Protein AF-A0A811UZX1-F1 (afdb_monomer)

Seconda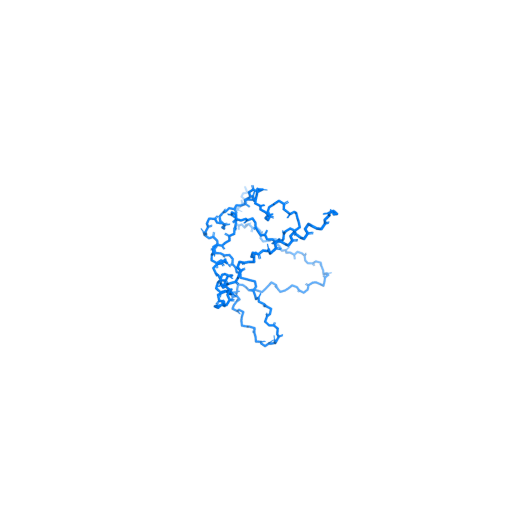ry structure (DSSP, 8-state):
-------------------------------------SS-----PPP-SSSHHHH--S--SSSHHHH-TT--S--GGG--HHHHHHHHHTT--S------------------

Nearest PDB structures (foldseek):
  5exh-assembly1_C  TM=9.373E-01  e=1.510E-03  Mus musculus
  4z3c-assembly1_C  TM=9.319E-01  e=1.735E-03  Homo sapiens

Mean predicted aligned error: 19.89 Å

Sequence (112 aa):
MDVDPSNPGQVDAVSSTANFKSPLSALGMGDSNDTNGDKQSKKKRKRCGECIGCQRKDNCGECAPCRNDKSHQICKQRRCEKLTEKKMHALEDPHTHTEMHTTKGEDNLKVP

Organism: Ceratitis capitata (NCBI:txid7213)

Solvent-accessible surface area (backbone atoms only — not comparable to full-atom values): 8254 Å² total; per-residue (Å²): 137,86,83,84,93,83,71,90,72,84,76,80,82,83,81,79,91,75,95,71,94,73,82,92,70,71,97,66,88,78,77,82,85,80,83,85,74,90,73,86,71,76,73,84,79,75,77,83,63,75,47,71,16,45,65,46,87,72,72,81,55,78,41,73,42,46,66,35,92,85,46,90,51,70,29,71,75,38,43,43,60,83,60,45,52,61,55,52,65,73,58,69,61,99,80,79,91,80,79,87,80,78,77,84,81,82,80,81,83,83,76,136

pLDDT: mean 70.5, std 20.05, range [42.88, 97.94]

InterPro domains:
  IPR002857 Zinc finger, CXXC-type [PF02008] (41-80)
  IPR002857 Zinc finger, CXXC-type [PS51058] (41-81)
  IPR040388 CXXC-type zinc finger protein CXXC4/CXXC5 [PTHR13419] (23-101)

Foldseek 3Di:
DDDDPPDPDDDDDDDDDDDDPDPPDDDDDDPDPDDDDDDCPPPDDDAPCPDQLNVDDDAPCPDPLNVDPPRPDGHPRNDGPVVVVVVVVVVPPVPDDDDDDPDDDDPPPDDD

Radius of gyration: 29.45 Å; Cα contacts (8 Å, |Δi|>4): 56; chains: 1; bounding box: 72×90×57 Å

Structure (mmCIF, N/CA/C/O backbone):
data_AF-A0A811UZX1-F1
#
_entry.id   AF-A0A811UZX1-F1
#
loop_
_atom_site.group_PDB
_atom_site.id
_atom_site.type_symbol
_atom_site.label_atom_id
_atom_site.label_alt_id
_atom_site.label_comp_id
_atom_site.label_asym_id
_atom_site.label_entity_id
_atom_site.label_seq_id
_atom_site.pdbx_PDB_ins_code
_atom_site.Cartn_x
_atom_site.Cartn_y
_atom_site.Cartn_z
_atom_site.occupancy
_atom_site.B_iso_or_equiv
_atom_site.auth_seq_id
_atom_site.auth_comp_id
_atom_site.auth_asym_id
_atom_site.auth_atom_id
_atom_site.pdbx_PDB_model_num
ATOM 1 N N . MET A 1 1 ? -32.166 -54.726 5.970 1.00 49.03 1 MET A N 1
ATOM 2 C CA . MET A 1 1 ? -31.124 -54.821 7.009 1.00 49.03 1 MET A CA 1
ATOM 3 C C . MET A 1 1 ? -30.238 -53.583 6.893 1.00 49.03 1 MET 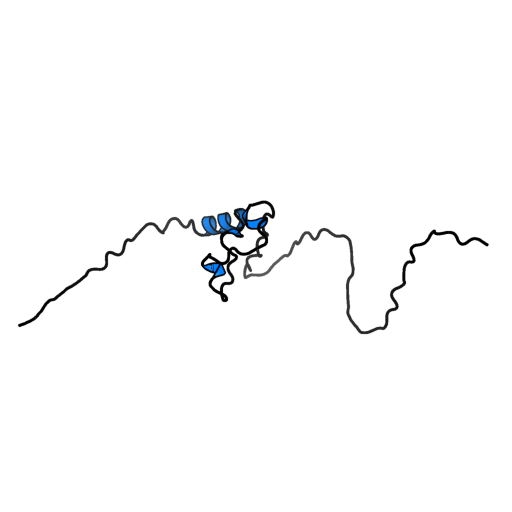A C 1
ATOM 5 O O . MET A 1 1 ? -29.142 -53.628 6.359 1.00 49.03 1 MET A O 1
ATOM 9 N N . ASP A 1 2 ? -30.872 -52.460 7.209 1.00 49.72 2 ASP A N 1
ATOM 10 C CA . ASP A 1 2 ? -30.445 -51.312 8.019 1.00 49.72 2 ASP A CA 1
ATOM 11 C C . ASP A 1 2 ? -28.938 -51.086 8.251 1.00 49.72 2 ASP A C 1
ATOM 13 O O . ASP A 1 2 ? -28.288 -51.875 8.932 1.00 49.72 2 ASP A O 1
ATOM 17 N N . VAL A 1 3 ? -28.421 -49.935 7.795 1.00 58.84 3 VAL A N 1
ATOM 18 C CA . VAL A 1 3 ? -27.229 -49.279 8.365 1.00 58.84 3 VAL A CA 1
ATOM 19 C C . VAL A 1 3 ? -27.523 -47.780 8.517 1.00 58.84 3 VAL A C 1
ATOM 21 O O . VAL A 1 3 ? -27.736 -47.075 7.533 1.00 58.84 3 VAL A O 1
ATOM 24 N N . ASP A 1 4 ? -27.574 -47.336 9.774 1.00 54.34 4 ASP A N 1
ATOM 25 C CA . ASP A 1 4 ? -27.794 -45.966 10.260 1.00 54.34 4 ASP A CA 1
ATOM 26 C C . ASP A 1 4 ? -26.602 -45.021 9.960 1.00 54.34 4 ASP A C 1
ATOM 28 O O . ASP A 1 4 ? -25.449 -45.451 10.076 1.00 54.34 4 ASP A O 1
ATOM 32 N N . PRO A 1 5 ? -26.827 -43.735 9.608 1.00 62.00 5 PRO A N 1
ATOM 33 C CA . PRO A 1 5 ? -25.778 -42.775 9.281 1.00 62.00 5 PRO A CA 1
ATOM 34 C C . PRO A 1 5 ? -25.460 -41.836 10.463 1.00 62.00 5 PRO A C 1
ATOM 36 O O . PRO A 1 5 ? -25.795 -40.655 10.424 1.00 62.00 5 PRO A O 1
ATOM 39 N N . SER A 1 6 ? -24.768 -42.325 11.495 1.00 59.16 6 SER A N 1
ATOM 40 C CA . SER A 1 6 ? -24.366 -41.494 12.648 1.00 59.16 6 SER A CA 1
ATOM 41 C C . SER A 1 6 ? -22.901 -41.676 13.055 1.00 59.16 6 SER A C 1
ATOM 43 O O . SER A 1 6 ? -22.622 -41.994 14.205 1.00 59.16 6 SER A O 1
ATOM 45 N N . ASN A 1 7 ? -21.944 -41.474 12.140 1.00 58.38 7 ASN A N 1
ATOM 46 C CA . ASN A 1 7 ? -20.556 -41.129 12.502 1.00 58.38 7 ASN A CA 1
ATOM 47 C C . ASN A 1 7 ? -19.750 -40.683 11.262 1.00 58.38 7 ASN A C 1
ATOM 49 O O . ASN A 1 7 ? -19.328 -41.543 10.484 1.00 58.38 7 ASN A O 1
ATOM 53 N N . PRO A 1 8 ? -19.497 -39.383 11.017 1.00 55.34 8 PRO A N 1
ATOM 54 C CA . PRO A 1 8 ? -18.417 -39.009 10.114 1.00 55.34 8 PRO A CA 1
ATOM 55 C C . PRO A 1 8 ? -17.098 -39.374 10.803 1.00 55.34 8 PRO A C 1
ATOM 57 O O . PRO A 1 8 ? -16.621 -38.654 11.678 1.00 55.34 8 PRO A O 1
ATOM 60 N N . GLY A 1 9 ? -16.568 -40.540 10.427 1.00 51.06 9 GLY A N 1
ATOM 61 C CA . GLY A 1 9 ? -15.425 -41.183 11.056 1.00 51.06 9 GLY A CA 1
ATOM 62 C C . GLY A 1 9 ? -14.280 -40.224 11.368 1.00 51.06 9 GLY A C 1
ATOM 63 O O . GLY A 1 9 ? -13.695 -39.603 10.478 1.00 51.06 9 GLY A O 1
ATOM 64 N N . GLN A 1 10 ? -13.926 -40.160 12.649 1.00 55.66 10 GLN A N 1
ATOM 65 C CA . GLN A 1 10 ? -12.572 -39.813 13.047 1.00 55.66 10 GLN A CA 1
ATOM 66 C C . GLN A 1 10 ? -11.646 -40.880 12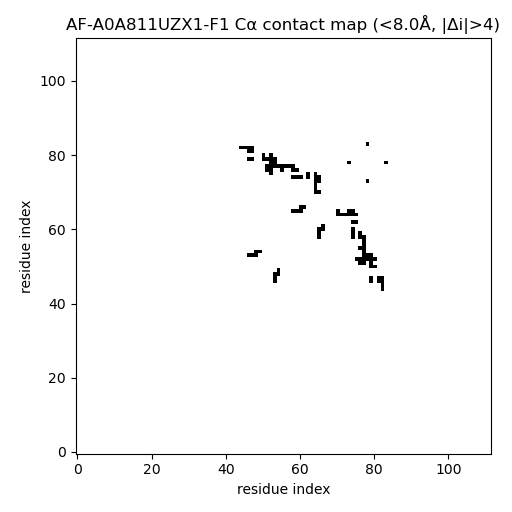.470 1.00 55.66 10 GLN A C 1
ATOM 68 O O . GLN A 1 10 ? -11.687 -42.043 12.857 1.00 55.66 10 GLN A O 1
ATOM 73 N N . VAL A 1 11 ? -10.845 -40.479 11.490 1.00 55.41 11 VAL A N 1
ATOM 74 C CA . VAL A 1 11 ? -9.703 -41.268 11.048 1.00 55.41 11 VAL A CA 1
ATOM 75 C C . VAL A 1 11 ? -8.572 -41.027 12.043 1.00 55.41 11 VAL A C 1
ATOM 77 O O . VAL A 1 11 ? -8.104 -39.898 12.199 1.00 55.41 11 VAL A O 1
ATOM 80 N N . ASP A 1 12 ? -8.149 -42.071 12.749 1.00 48.28 12 ASP A N 1
ATOM 81 C CA . ASP A 1 12 ? -6.970 -42.000 13.605 1.00 48.28 12 ASP A CA 1
ATOM 82 C C . ASP A 1 12 ? -5.712 -41.851 12.739 1.00 48.28 12 ASP A C 1
ATOM 84 O O . ASP A 1 12 ? -5.464 -42.619 11.804 1.00 48.28 12 ASP A O 1
ATOM 88 N N . ALA A 1 13 ? -4.904 -40.834 13.039 1.00 59.97 13 ALA A N 1
ATOM 89 C CA . ALA A 1 13 ? -3.641 -40.596 12.358 1.00 59.97 13 ALA A CA 1
ATOM 90 C C . ALA A 1 13 ? -2.631 -41.695 12.733 1.00 59.97 13 ALA A C 1
ATOM 92 O O . ALA A 1 13 ? -2.014 -41.663 13.801 1.00 59.97 13 ALA A O 1
ATOM 93 N N . VAL A 1 14 ? -2.436 -42.662 11.835 1.00 45.69 14 VAL A N 1
ATOM 94 C CA . VAL A 1 14 ? -1.356 -43.649 11.935 1.00 45.69 14 VAL A CA 1
ATOM 95 C C . VAL A 1 14 ? -0.000 -42.935 11.931 1.00 45.69 14 VAL A C 1
ATOM 97 O O . VAL A 1 14 ? 0.449 -42.379 10.931 1.00 45.69 14 VAL A O 1
ATOM 100 N N . SER A 1 15 ? 0.653 -42.921 13.090 1.00 51.22 15 SER A N 1
ATOM 101 C CA . SER A 1 15 ? 1.976 -42.330 13.279 1.00 51.22 15 SER A CA 1
ATOM 102 C C . SER A 1 15 ? 3.057 -43.362 12.969 1.00 51.22 15 SER A C 1
ATOM 104 O O . SER A 1 15 ? 3.231 -44.321 13.715 1.00 51.22 15 SER A O 1
ATOM 106 N N . SER A 1 16 ? 3.818 -43.148 11.895 1.00 56.62 16 SER A N 1
ATOM 107 C CA . SER A 1 16 ? 5.153 -43.737 11.747 1.00 56.62 16 SER A CA 1
ATOM 108 C C . SER A 1 16 ? 6.184 -42.696 12.170 1.00 56.62 16 SER A C 1
ATOM 110 O O . SER A 1 16 ? 6.210 -41.572 11.674 1.00 56.62 16 SER A O 1
ATOM 112 N N . THR A 1 17 ? 6.989 -43.053 13.160 1.00 56.44 17 THR A N 1
ATOM 113 C CA . THR A 1 17 ? 7.941 -42.183 13.845 1.00 56.44 17 THR A CA 1
ATOM 114 C C . THR A 1 17 ? 9.080 -41.724 12.935 1.00 56.44 17 THR A C 1
ATOM 116 O O . THR A 1 17 ? 9.896 -42.536 12.507 1.00 56.44 17 THR A O 1
ATOM 119 N N . ALA A 1 18 ? 9.210 -40.410 12.751 1.00 46.72 18 ALA A N 1
ATOM 120 C CA . ALA A 1 18 ? 10.479 -39.751 12.448 1.00 46.72 18 ALA A CA 1
ATOM 121 C C . ALA A 1 18 ? 10.485 -38.340 13.062 1.00 46.72 18 ALA A C 1
ATOM 123 O O . ALA A 1 18 ? 10.159 -37.362 12.409 1.00 46.72 18 ALA A O 1
ATOM 124 N N . ASN A 1 19 ? 10.807 -38.255 14.355 1.00 56.72 19 ASN A N 1
ATOM 125 C CA . ASN A 1 19 ? 11.440 -37.110 15.025 1.00 56.72 19 ASN A CA 1
ATOM 126 C C . ASN A 1 19 ? 11.131 -35.673 14.516 1.00 56.72 19 ASN A C 1
ATOM 128 O O . ASN A 1 19 ? 12.054 -34.904 14.250 1.00 56.72 19 ASN A O 1
ATOM 132 N N . PHE A 1 20 ? 9.865 -35.249 14.473 1.00 50.88 20 PHE A N 1
ATOM 133 C CA . PHE A 1 20 ? 9.527 -33.821 14.466 1.00 50.88 20 PHE A CA 1
ATOM 134 C C . PHE A 1 20 ? 8.702 -33.490 15.712 1.00 50.88 20 PHE A C 1
ATOM 136 O O . PHE A 1 20 ? 7.584 -33.952 15.917 1.00 50.88 20 PHE A O 1
ATOM 143 N N . LYS A 1 21 ? 9.311 -32.723 16.614 1.00 51.22 21 LYS A N 1
ATOM 144 C CA . LYS A 1 21 ? 8.698 -32.225 17.845 1.00 51.22 21 LYS A CA 1
ATOM 145 C C . LYS A 1 21 ? 7.718 -31.104 17.453 1.00 51.22 21 LYS A C 1
ATOM 147 O O . LYS A 1 21 ? 8.089 -29.937 17.451 1.00 51.22 21 LYS A O 1
ATOM 152 N N . SER A 1 22 ? 6.493 -31.443 17.062 1.00 51.84 22 SER A N 1
ATOM 153 C CA . SER A 1 22 ? 5.415 -30.457 16.900 1.00 51.84 22 SER A CA 1
ATOM 154 C C . SER A 1 22 ? 4.697 -30.253 18.232 1.00 51.84 22 SER A C 1
ATOM 156 O O . SER A 1 22 ? 4.202 -31.235 18.784 1.00 51.84 22 SER A O 1
ATOM 158 N N . PRO A 1 23 ? 4.541 -29.018 18.741 1.00 55.84 23 PRO A N 1
ATOM 159 C CA . PRO A 1 23 ? 3.475 -28.722 19.675 1.00 55.84 23 PRO A CA 1
ATOM 160 C C . PRO A 1 23 ? 2.267 -28.231 18.871 1.00 55.84 23 PRO A C 1
ATOM 162 O O . PRO A 1 23 ? 2.201 -27.074 18.458 1.00 55.84 23 PRO A O 1
ATOM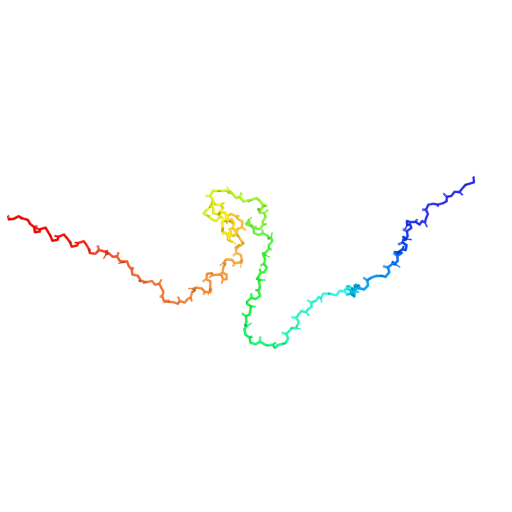 165 N N . LEU A 1 24 ? 1.300 -29.122 18.643 1.00 56.88 24 LEU A N 1
ATOM 166 C CA . LEU A 1 24 ? -0.084 -28.700 18.462 1.00 56.88 24 LEU A CA 1
ATOM 167 C C . LEU A 1 24 ? -0.643 -28.477 19.869 1.00 56.88 24 LEU A C 1
ATOM 169 O O . LEU A 1 24 ? -1.209 -29.381 20.477 1.00 56.88 24 LEU A O 1
ATOM 173 N N . SER A 1 25 ? -0.416 -27.279 20.398 1.00 50.59 25 SER A N 1
ATOM 174 C CA . SER A 1 25 ? -0.971 -26.853 21.675 1.00 50.59 25 SER A CA 1
ATOM 175 C C . SER A 1 25 ? -1.825 -25.620 21.454 1.00 50.59 25 SER A C 1
ATOM 177 O O . SER A 1 25 ? -1.319 -24.564 21.094 1.00 50.59 25 SER A O 1
ATOM 179 N N . ALA A 1 26 ? -3.103 -25.800 21.764 1.00 46.22 26 ALA A N 1
ATOM 180 C CA . ALA A 1 26 ? -3.977 -24.801 22.348 1.00 46.22 26 ALA A CA 1
ATOM 181 C C . ALA A 1 26 ? -4.409 -23.615 21.470 1.00 46.22 26 ALA A C 1
ATOM 183 O O . ALA A 1 26 ? -3.651 -22.732 21.083 1.00 46.22 26 ALA A O 1
ATOM 184 N N . LEU A 1 27 ? -5.728 -23.545 21.305 1.00 48.06 27 LEU A N 1
ATOM 185 C CA . LEU A 1 27 ? -6.490 -22.307 21.422 1.00 48.06 27 LEU A CA 1
ATOM 186 C C . LEU A 1 27 ? -5.819 -21.374 22.451 1.00 48.06 27 LEU A C 1
ATOM 188 O O . LEU A 1 27 ? -5.847 -21.640 23.650 1.00 48.06 27 LEU A O 1
ATOM 192 N N . GLY A 1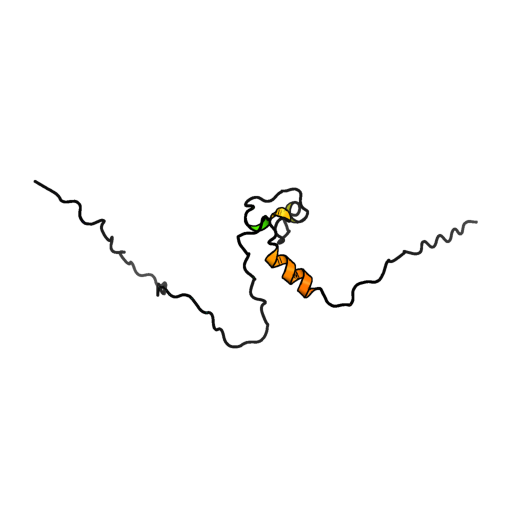 28 ? -5.183 -20.309 21.976 1.00 44.22 28 GLY A N 1
ATOM 193 C CA . GLY A 1 28 ? -4.493 -19.347 22.823 1.00 44.22 28 GLY A CA 1
ATOM 194 C C . GLY A 1 28 ? -4.182 -18.090 22.029 1.00 44.22 28 GLY A C 1
ATOM 195 O O . GLY A 1 28 ? -3.293 -18.081 21.181 1.00 44.22 28 GLY A O 1
ATOM 196 N N . MET A 1 29 ? -4.936 -17.021 22.285 1.00 50.16 29 MET A N 1
ATOM 197 C CA . MET A 1 29 ? -4.573 -15.670 21.873 1.00 50.16 29 MET A CA 1
ATOM 198 C C . MET A 1 29 ? -3.188 -15.357 22.452 1.00 50.16 29 MET A C 1
ATOM 200 O O . MET A 1 29 ? -3.050 -15.123 23.647 1.00 50.16 29 MET A O 1
ATOM 204 N N . GLY A 1 30 ? -2.156 -15.409 21.610 1.00 42.88 30 GLY A N 1
ATOM 205 C CA . GLY A 1 30 ? -0.791 -15.074 21.997 1.00 42.88 30 GLY A CA 1
ATOM 206 C C . GLY A 1 30 ? -0.653 -13.579 22.264 1.00 42.88 30 GLY A C 1
ATOM 207 O O . GLY A 1 30 ? -0.326 -12.814 21.355 1.00 42.88 30 GLY A O 1
ATOM 208 N N . ASP A 1 31 ? -0.881 -13.175 23.511 1.00 51.06 31 ASP A N 1
ATOM 209 C CA . ASP A 1 31 ? -0.285 -11.975 24.088 1.00 51.06 31 ASP A CA 1
ATOM 210 C C . ASP A 1 31 ? 1.236 -12.177 24.095 1.00 51.06 31 ASP A C 1
ATOM 212 O O . ASP A 1 31 ? 1.776 -13.034 24.790 1.00 51.06 31 ASP A O 1
ATOM 216 N N . SER A 1 32 ? 1.932 -11.475 23.203 1.00 59.84 32 SER A N 1
ATOM 217 C CA . SER A 1 32 ? 3.391 -11.533 23.132 1.00 59.84 32 SER A CA 1
ATOM 218 C C . SER A 1 32 ? 3.972 -10.490 24.079 1.00 59.84 32 SER A C 1
ATOM 220 O O . SER A 1 32 ? 4.332 -9.396 23.640 1.00 59.84 32 SER A O 1
ATOM 222 N N . ASN A 1 33 ? 4.058 -10.840 25.358 1.00 66.81 33 ASN A N 1
ATOM 223 C CA . ASN A 1 33 ? 5.033 -10.259 26.267 1.00 66.81 33 ASN A CA 1
ATOM 224 C C . ASN A 1 33 ? 6.398 -10.900 25.962 1.00 66.81 33 ASN A C 1
ATOM 226 O O . ASN A 1 33 ? 6.596 -12.082 26.232 1.00 66.81 33 ASN A O 1
ATOM 230 N N . ASP A 1 34 ? 7.307 -10.141 25.351 1.00 54.62 34 ASP A N 1
ATOM 231 C CA . ASP A 1 34 ? 8.703 -10.543 25.164 1.00 54.62 34 ASP A CA 1
ATOM 232 C C . ASP A 1 34 ? 9.595 -9.485 25.812 1.00 54.62 34 ASP A C 1
ATOM 234 O O . ASP A 1 34 ? 9.679 -8.331 25.379 1.00 54.62 34 ASP A O 1
ATOM 238 N N . THR A 1 35 ? 10.180 -9.894 26.929 1.00 57.38 35 THR A N 1
ATOM 239 C CA . THR A 1 35 ? 11.150 -9.171 27.732 1.00 57.38 35 THR A CA 1
ATOM 240 C C . THR A 1 35 ? 12.543 -9.322 27.118 1.00 57.38 35 THR A C 1
ATOM 242 O O . THR A 1 35 ? 13.012 -10.438 26.926 1.00 57.38 35 THR A O 1
ATOM 245 N N . ASN A 1 36 ? 13.241 -8.185 27.015 1.00 51.53 36 ASN A N 1
ATOM 246 C CA . ASN A 1 36 ? 14.704 -8.032 27.036 1.00 51.53 36 ASN A CA 1
ATOM 247 C C . ASN A 1 36 ? 15.496 -8.223 25.720 1.00 51.53 36 ASN A C 1
ATOM 249 O O . ASN A 1 36 ? 15.533 -9.303 25.140 1.00 51.53 36 ASN A O 1
ATOM 253 N N . GLY A 1 37 ? 16.261 -7.185 25.347 1.00 45.78 37 GLY A N 1
ATOM 254 C CA . GLY A 1 37 ? 17.436 -7.316 24.476 1.00 45.78 37 GLY A CA 1
ATOM 255 C C . GLY A 1 37 ? 17.571 -6.262 23.374 1.00 45.78 37 GLY A C 1
ATOM 256 O O . GLY A 1 37 ? 16.912 -6.334 22.342 1.00 45.78 37 GLY A O 1
ATOM 257 N N . ASP A 1 38 ? 18.474 -5.309 23.592 1.00 52.09 38 ASP A N 1
ATOM 258 C CA . ASP A 1 38 ? 19.030 -4.311 22.677 1.00 52.09 38 ASP A CA 1
ATOM 259 C C . ASP A 1 38 ? 19.113 -4.677 21.181 1.00 52.09 38 ASP A C 1
ATOM 261 O O . ASP A 1 38 ? 19.475 -5.785 20.784 1.00 52.09 38 ASP A O 1
ATOM 265 N N . LYS A 1 39 ? 18.897 -3.644 20.350 1.00 57.50 39 LYS A N 1
ATOM 266 C CA . LYS A 1 39 ? 18.529 -3.636 18.918 1.00 57.50 39 LYS A CA 1
ATOM 267 C C . LYS A 1 39 ? 17.023 -3.801 18.749 1.00 57.50 39 LYS A C 1
ATOM 269 O O . LYS A 1 39 ? 16.538 -4.876 18.409 1.00 57.50 39 LYS A O 1
ATOM 274 N N . GLN A 1 40 ? 16.291 -2.693 18.916 1.00 57.62 40 GLN A N 1
ATOM 275 C CA . GLN A 1 40 ? 14.891 -2.559 18.502 1.00 57.62 40 GLN A CA 1
ATOM 276 C C . GLN A 1 40 ? 14.759 -2.878 17.004 1.00 57.62 40 GLN A C 1
ATOM 278 O O . GLN A 1 40 ? 14.728 -2.001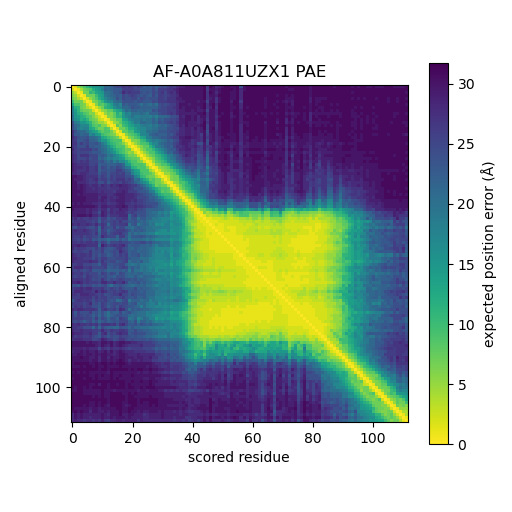 16.138 1.00 57.62 40 GLN A O 1
ATOM 283 N N . SER A 1 41 ? 14.688 -4.162 16.681 1.00 59.75 41 SER A N 1
ATOM 284 C CA . SER A 1 41 ? 14.252 -4.658 15.396 1.00 59.75 41 SER A CA 1
ATOM 285 C C . SER A 1 41 ? 12.802 -4.204 15.274 1.00 59.75 41 SER A C 1
ATOM 287 O O . SER A 1 41 ? 11.896 -4.760 15.889 1.00 59.75 41 SER A O 1
ATOM 289 N N . LYS A 1 42 ? 12.591 -3.079 14.573 1.00 75.06 42 LYS A N 1
ATOM 290 C CA . LYS A 1 42 ? 11.274 -2.447 14.433 1.00 75.06 42 LYS A CA 1
ATOM 291 C C . LYS A 1 42 ? 10.290 -3.495 13.929 1.00 75.06 42 LYS A C 1
ATOM 293 O O . LYS A 1 42 ? 10.292 -3.848 12.747 1.00 75.06 42 LYS A O 1
ATOM 298 N N . LYS A 1 43 ? 9.448 -3.982 14.842 1.00 83.25 43 LYS A N 1
ATOM 299 C CA . LYS A 1 43 ? 8.426 -4.985 14.564 1.00 83.25 43 LYS A CA 1
ATOM 300 C C . LYS A 1 43 ? 7.617 -4.536 13.349 1.00 83.25 43 LYS A C 1
ATOM 302 O O . LYS A 1 43 ? 7.095 -3.417 13.307 1.00 83.25 43 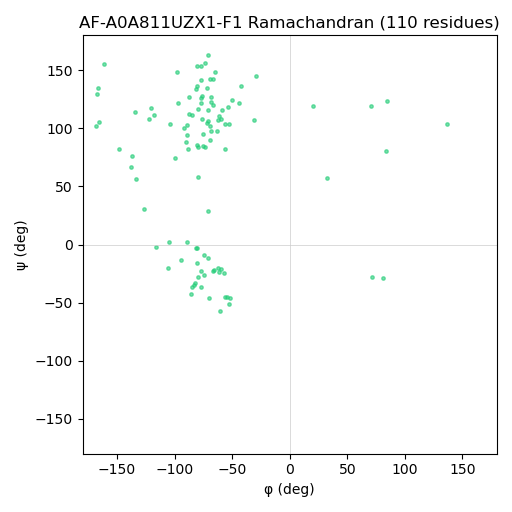LYS A O 1
ATOM 307 N N . LYS A 1 44 ? 7.546 -5.395 12.326 1.00 84.06 44 LYS A N 1
ATOM 308 C CA . LYS A 1 44 ? 6.843 -5.094 11.072 1.00 84.06 44 LYS A CA 1
ATOM 309 C C . LYS A 1 44 ? 5.374 -4.790 11.379 1.00 84.06 44 LYS A C 1
ATOM 311 O O . LYS A 1 44 ? 4.632 -5.652 11.845 1.00 84.06 44 LYS A O 1
ATOM 316 N N . ARG A 1 45 ? 4.959 -3.552 11.110 1.00 88.62 45 AR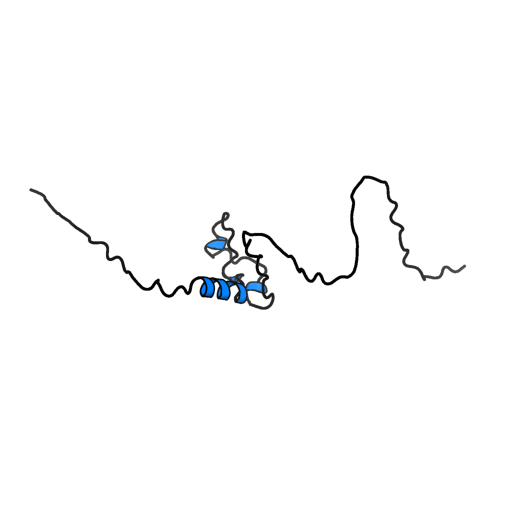G A N 1
ATOM 317 C CA . ARG A 1 45 ? 3.591 -3.069 11.346 1.00 88.62 45 ARG A CA 1
ATOM 318 C C . ARG A 1 45 ? 2.592 -3.777 10.419 1.00 88.62 45 ARG A C 1
ATOM 320 O O . ARG A 1 45 ? 2.901 -4.044 9.255 1.00 88.62 45 ARG A O 1
ATOM 327 N N . LYS A 1 46 ? 1.396 -4.075 10.932 1.00 91.25 46 LYS A N 1
ATOM 328 C CA . LYS A 1 46 ? 0.304 -4.717 10.181 1.00 91.25 46 LYS A CA 1
ATOM 329 C C . LYS A 1 46 ? -0.462 -3.694 9.328 1.00 91.25 46 LYS A C 1
ATOM 331 O O . LYS A 1 46 ? -0.470 -2.503 9.630 1.00 91.25 46 LYS A O 1
ATOM 336 N N . ARG A 1 47 ? -1.078 -4.167 8.239 1.00 94.88 47 ARG A N 1
ATOM 337 C CA . ARG A 1 47 ? -1.995 -3.381 7.392 1.00 94.88 47 ARG A CA 1
ATOM 338 C C . ARG A 1 47 ? -3.337 -3.181 8.097 1.00 94.88 47 ARG A C 1
ATOM 340 O O . ARG A 1 47 ? -3.701 -4.008 8.921 1.00 94.88 47 ARG A O 1
ATOM 347 N N . CYS A 1 48 ? -4.076 -2.136 7.723 1.00 95.88 48 CYS A N 1
ATOM 348 C CA . CYS A 1 48 ? -5.407 -1.888 8.281 1.00 95.88 48 CYS A CA 1
ATOM 349 C C . CYS A 1 48 ? -6.513 -2.781 7.702 1.00 95.88 48 CYS A C 1
ATOM 351 O O . CYS A 1 48 ? -7.538 -2.929 8.342 1.00 95.88 48 CYS A O 1
ATOM 353 N N . GLY A 1 49 ? -6.337 -3.343 6.502 1.00 96.31 49 GLY A N 1
ATOM 354 C CA . GLY A 1 49 ? -7.332 -4.218 5.862 1.00 96.31 49 GLY A CA 1
ATOM 355 C C . GLY A 1 49 ? -8.478 -3.486 5.154 1.00 96.31 49 GLY A C 1
ATOM 356 O O . GLY A 1 49 ? -8.953 -3.975 4.139 1.00 96.31 49 GLY A O 1
ATOM 357 N N . GLU A 1 50 ? -8.842 -2.287 5.605 1.00 97.62 50 GLU A N 1
ATOM 358 C CA . GLU A 1 50 ? -10.086 -1.625 5.177 1.00 97.62 50 GLU A CA 1
ATOM 359 C C . GLU A 1 50 ? -9.891 -0.461 4.194 1.00 97.62 50 GLU A C 1
ATOM 361 O O . GLU A 1 50 ? -10.826 -0.108 3.488 1.00 97.62 50 GLU A O 1
ATOM 366 N N . CYS A 1 51 ? -8.703 0.148 4.102 1.00 97.12 51 CYS A N 1
ATOM 367 C CA . CYS A 1 51 ? -8.483 1.266 3.166 1.00 97.12 51 CYS A CA 1
ATOM 368 C C . CYS A 1 51 ? -8.470 0.809 1.697 1.00 97.12 51 CYS A C 1
ATOM 370 O O . CYS A 1 51 ? -8.215 -0.367 1.414 1.00 97.12 51 CYS A O 1
ATOM 372 N N . ILE A 1 52 ? -8.627 1.750 0.756 1.00 97.25 52 ILE A N 1
ATOM 373 C CA . ILE A 1 52 ? -8.634 1.471 -0.694 1.00 97.25 52 ILE A CA 1
ATOM 374 C C . ILE A 1 52 ? -7.394 0.661 -1.091 1.00 97.25 52 ILE A C 1
ATOM 376 O O . ILE A 1 52 ? -7.499 -0.379 -1.742 1.00 97.25 52 ILE A O 1
ATOM 380 N N . GLY A 1 53 ? -6.211 1.063 -0.618 1.00 96.88 53 GLY A N 1
ATOM 381 C CA . GLY A 1 53 ? -4.977 0.337 -0.913 1.00 96.88 53 GLY A CA 1
ATOM 382 C C . GLY A 1 53 ? -4.895 -1.070 -0.303 1.00 96.88 53 GLY A C 1
ATOM 383 O O . GLY A 1 53 ? -4.153 -1.920 -0.794 1.00 96.88 53 GLY A O 1
ATOM 384 N N . CYS A 1 54 ? -5.643 -1.357 0.762 1.00 97.81 54 CYS A N 1
ATOM 385 C CA . CYS A 1 54 ? -5.721 -2.702 1.333 1.00 97.81 54 CYS A CA 1
ATOM 386 C C . CYS A 1 54 ? -6.711 -3.607 0.600 1.00 97.81 54 CYS A C 1
ATOM 388 O O . CYS A 1 54 ? -6.429 -4.796 0.481 1.00 97.81 54 CYS A O 1
ATOM 390 N N . GLN A 1 55 ? -7.803 -3.054 0.074 1.00 97.81 55 GLN A N 1
ATOM 391 C CA . GLN A 1 55 ? -8.811 -3.819 -0.663 1.00 97.81 55 GLN A CA 1
ATOM 392 C C . GLN A 1 55 ? -8.346 -4.211 -2.079 1.00 97.81 55 GLN A C 1
ATOM 394 O O . GLN A 1 55 ? -8.779 -5.227 -2.622 1.00 97.81 55 GLN A O 1
ATOM 399 N N . ARG A 1 56 ? -7.426 -3.445 -2.685 1.00 97.25 56 ARG A N 1
ATOM 400 C CA . ARG A 1 56 ? -6.865 -3.745 -4.014 1.00 97.25 56 ARG A CA 1
ATOM 401 C C . ARG A 1 56 ? -5.979 -5.005 -4.007 1.00 97.25 56 ARG A C 1
ATOM 403 O O . ARG A 1 56 ? -4.958 -5.076 -3.310 1.00 97.25 56 ARG A O 1
ATOM 410 N N . LYS A 1 57 ? -6.335 -5.978 -4.853 1.00 96.50 57 LYS A N 1
ATOM 411 C CA . LYS A 1 57 ? -5.613 -7.252 -5.025 1.00 96.50 57 LYS A CA 1
ATOM 412 C C . LYS A 1 57 ? -4.457 -7.138 -6.023 1.00 96.50 57 LYS A C 1
ATOM 414 O O . LYS A 1 57 ? -3.355 -7.584 -5.706 1.00 96.50 57 LYS A O 1
ATOM 419 N N . ASP A 1 58 ? -4.677 -6.451 -7.140 1.00 97.31 58 ASP A N 1
ATOM 420 C CA . ASP A 1 58 ? -3.728 -6.389 -8.256 1.00 97.31 58 ASP A CA 1
ATOM 421 C C . ASP A 1 58 ? -2.855 -5.133 -8.242 1.00 97.31 58 ASP A C 1
ATOM 423 O O . ASP A 1 58 ? -3.254 -4.060 -7.775 1.00 97.31 58 ASP A O 1
ATOM 427 N N . ASN A 1 59 ? -1.626 -5.273 -8.740 1.00 96.88 59 ASN A N 1
ATOM 428 C CA . ASN A 1 59 ? -0.723 -4.143 -8.950 1.00 96.88 59 ASN A CA 1
ATOM 429 C C . ASN A 1 59 ? -1.144 -3.381 -10.212 1.00 96.88 59 ASN A C 1
ATOM 431 O O . ASN A 1 59 ? -1.467 -3.996 -11.218 1.00 96.88 59 ASN A O 1
ATOM 435 N N . CYS A 1 60 ? -1.068 -2.050 -10.196 1.00 97.00 60 CYS A N 1
ATOM 436 C CA . CYS A 1 60 ? -1.495 -1.243 -11.343 1.00 97.00 60 CYS A CA 1
ATOM 437 C C . CYS A 1 60 ? -0.535 -1.260 -12.547 1.00 97.00 60 CYS A C 1
ATOM 439 O O . CYS A 1 60 ? -0.867 -0.709 -13.585 1.00 97.00 60 CYS A O 1
ATOM 441 N N . GLY A 1 61 ? 0.672 -1.824 -12.416 1.00 97.25 61 GLY A N 1
ATOM 442 C CA . GLY A 1 61 ? 1.660 -1.947 -13.505 1.00 97.25 61 GLY A CA 1
ATOM 443 C C . GLY A 1 61 ? 2.343 -0.640 -13.938 1.00 97.25 61 GLY A C 1
ATOM 444 O O . GLY A 1 61 ? 3.500 -0.641 -14.339 1.00 97.25 61 GLY A O 1
ATOM 445 N N . GLU A 1 62 ? 1.685 0.503 -13.785 1.00 97.62 62 GLU A N 1
ATOM 446 C CA . GLU A 1 62 ? 2.171 1.791 -14.298 1.00 97.62 62 GLU A CA 1
ATOM 447 C C . GLU A 1 62 ? 2.965 2.622 -13.279 1.00 97.62 62 GLU A C 1
ATOM 449 O O . GLU A 1 62 ? 3.636 3.589 -13.639 1.00 97.62 62 GLU A O 1
ATOM 454 N N . CYS A 1 63 ? 2.910 2.257 -11.998 1.00 97.69 63 CYS A N 1
ATOM 455 C CA . CYS A 1 6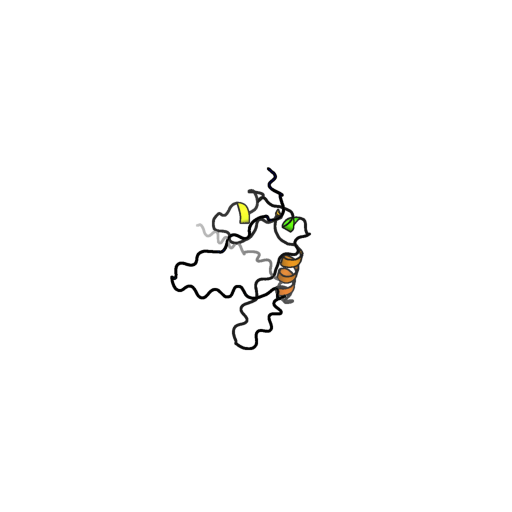3 ? 3.579 2.997 -10.935 1.00 97.69 63 CYS A CA 1
ATOM 456 C C . CYS A 1 63 ? 5.092 2.716 -10.888 1.00 97.69 63 CYS A C 1
ATOM 458 O O . CYS A 1 63 ? 5.520 1.618 -11.223 1.00 97.69 63 CYS A O 1
ATOM 460 N N . ALA A 1 64 ? 5.918 3.644 -10.387 1.00 97.06 64 ALA A N 1
ATOM 461 C CA . ALA A 1 64 ? 7.371 3.420 -10.291 1.00 97.06 64 ALA A CA 1
ATOM 462 C C . ALA A 1 64 ? 7.761 2.134 -9.515 1.00 97.06 64 ALA A C 1
ATOM 464 O O . ALA A 1 64 ? 8.545 1.349 -10.044 1.00 97.06 64 ALA A O 1
ATOM 465 N N . PRO A 1 65 ? 7.168 1.821 -8.339 1.00 97.44 65 PRO A N 1
ATOM 466 C CA . PRO A 1 65 ? 7.373 0.524 -7.684 1.00 97.44 65 PRO A CA 1
ATOM 467 C C . PRO A 1 65 ? 6.901 -0.691 -8.490 1.00 97.44 65 PRO A C 1
ATOM 469 O O . PRO A 1 65 ? 7.357 -1.793 -8.225 1.00 97.44 65 PRO A O 1
ATOM 472 N N . CYS A 1 66 ? 5.953 -0.499 -9.410 1.00 97.81 66 CYS A N 1
ATOM 473 C CA . CYS A 1 66 ? 5.381 -1.546 -10.251 1.00 97.81 66 CYS A CA 1
ATOM 474 C C . CYS A 1 66 ? 6.254 -1.828 -11.480 1.00 97.81 66 CYS A C 1
ATOM 476 O O . CYS A 1 66 ? 6.324 -2.966 -11.916 1.00 97.81 66 CYS A O 1
ATOM 478 N N . ARG A 1 67 ? 6.897 -0.790 -12.033 1.00 97.88 67 ARG A N 1
ATOM 479 C CA . ARG A 1 67 ? 7.757 -0.881 -13.223 1.00 97.88 67 ARG A CA 1
ATOM 480 C C . ARG A 1 67 ? 9.167 -1.387 -12.922 1.00 97.88 67 ARG A C 1
ATOM 482 O O . ARG A 1 67 ? 9.894 -1.718 -13.846 1.00 97.88 67 ARG A O 1
ATOM 489 N N . ASN A 1 68 ? 9.581 -1.385 -11.656 1.00 97.38 68 ASN A N 1
ATOM 490 C CA . ASN A 1 68 ? 10.908 -1.839 -11.256 1.00 97.38 68 ASN A CA 1
ATOM 491 C C . ASN A 1 68 ? 10.819 -3.228 -10.614 1.00 97.38 68 ASN A C 1
ATOM 493 O O . ASN A 1 68 ? 10.464 -3.326 -9.439 1.00 97.38 68 ASN A O 1
ATOM 497 N N . ASP A 1 69 ? 11.211 -4.277 -11.341 1.00 92.06 69 ASP A N 1
ATOM 498 C CA . ASP A 1 69 ? 11.151 -5.677 -10.876 1.00 92.06 69 ASP A CA 1
ATOM 499 C C . ASP A 1 69 ? 11.980 -5.939 -9.608 1.00 92.06 69 ASP A C 1
ATOM 501 O O . ASP A 1 69 ? 11.722 -6.875 -8.856 1.00 92.06 69 ASP A O 1
ATOM 505 N N . LYS A 1 70 ? 12.961 -5.073 -9.323 1.00 96.38 70 LYS A N 1
ATOM 506 C CA . LYS A 1 70 ? 13.794 -5.129 -8.110 1.00 96.38 70 LYS A CA 1
ATOM 507 C C . LYS A 1 70 ? 13.217 -4.339 -6.925 1.00 96.38 70 LYS A C 1
ATOM 509 O O . LYS A 1 70 ? 13.861 -4.222 -5.884 1.00 96.38 70 LYS A O 1
ATOM 514 N N . SER A 1 71 ? 12.038 -3.731 -7.060 1.00 95.38 71 SER A N 1
ATOM 515 C CA . SER A 1 71 ? 11.426 -2.922 -6.005 1.00 95.38 71 SER A CA 1
ATOM 516 C C . SER A 1 71 ? 10.810 -3.794 -4.910 1.00 95.38 71 SER A C 1
ATOM 518 O O . SER A 1 71 ? 9.851 -4.522 -5.137 1.00 95.38 71 SER A O 1
ATOM 520 N N . HIS A 1 72 ? 11.262 -3.620 -3.666 1.00 95.00 72 HIS A N 1
ATOM 521 C CA . HIS A 1 72 ? 10.572 -4.178 -2.492 1.00 95.00 72 HIS A CA 1
ATOM 522 C C . HIS A 1 72 ? 9.374 -3.329 -2.028 1.00 95.00 72 HIS A C 1
ATOM 524 O O . HIS A 1 72 ? 8.692 -3.669 -1.057 1.00 95.00 72 HIS A O 1
ATOM 530 N N . GLN A 1 73 ? 9.126 -2.185 -2.669 1.00 96.00 73 GLN A N 1
ATOM 531 C CA . GLN A 1 73 ? 7.995 -1.327 -2.337 1.00 96.00 73 GLN A CA 1
ATOM 532 C C . GLN A 1 73 ? 6.716 -1.864 -2.979 1.00 96.00 73 GLN A C 1
ATOM 534 O O . GLN A 1 73 ? 6.688 -2.196 -4.158 1.00 96.00 73 GLN A O 1
ATOM 539 N N . ILE A 1 74 ? 5.625 -1.869 -2.213 1.00 95.31 74 ILE A N 1
ATOM 540 C CA . ILE A 1 74 ? 4.295 -2.190 -2.736 1.00 95.31 74 ILE A CA 1
ATOM 541 C C . ILE A 1 74 ? 3.830 -1.138 -3.753 1.00 95.31 74 ILE A C 1
ATOM 543 O O . ILE A 1 74 ? 4.132 0.052 -3.602 1.00 95.31 74 ILE A O 1
ATOM 547 N N . CYS A 1 75 ? 3.040 -1.578 -4.739 1.00 97.94 75 CYS A N 1
ATOM 548 C CA . CYS A 1 75 ? 2.311 -0.719 -5.667 1.00 97.94 75 CYS A CA 1
ATOM 549 C C . CYS A 1 75 ? 1.674 0.481 -4.947 1.00 97.94 75 CYS A C 1
ATOM 551 O O . CYS A 1 75 ? 1.069 0.336 -3.880 1.00 97.94 75 CYS A O 1
ATOM 553 N N . LYS A 1 76 ? 1.784 1.668 -5.558 1.00 96.81 76 LYS A N 1
ATOM 554 C CA . LYS A 1 76 ? 1.266 2.923 -4.995 1.00 96.81 76 LYS A CA 1
ATOM 555 C C . LYS A 1 76 ? -0.234 2.832 -4.692 1.00 96.81 76 LYS A C 1
ATOM 557 O O . LYS A 1 76 ? -0.635 3.169 -3.586 1.00 96.81 76 LYS A O 1
ATOM 562 N N . GLN A 1 77 ? -1.026 2.283 -5.615 1.00 97.50 77 GLN A N 1
ATOM 563 C CA . GLN A 1 77 ? -2.478 2.106 -5.456 1.00 97.50 77 GLN A CA 1
ATOM 564 C C . GLN A 1 77 ? -2.857 1.025 -4.433 1.00 97.50 77 GLN A C 1
ATOM 566 O O . GLN A 1 77 ? -4.013 0.932 -4.042 1.00 97.50 77 GLN A O 1
ATOM 571 N N . ARG A 1 78 ? -1.892 0.213 -3.983 1.00 97.62 78 ARG A N 1
ATOM 572 C CA . ARG A 1 78 ? -2.082 -0.803 -2.942 1.00 97.62 78 ARG A CA 1
ATOM 573 C C . ARG A 1 78 ? -1.480 -0.391 -1.605 1.00 97.62 78 ARG A C 1
ATOM 575 O O . ARG A 1 78 ? -1.437 -1.198 -0.678 1.00 97.62 78 ARG A O 1
ATOM 582 N N . ARG A 1 79 ? -0.909 0.806 -1.475 1.00 96.31 79 ARG A N 1
ATOM 583 C CA . ARG A 1 79 ? -0.240 1.227 -0.240 1.00 96.31 79 ARG A CA 1
ATOM 584 C C . ARG A 1 79 ? -1.280 1.485 0.854 1.00 96.31 79 ARG A C 1
ATOM 586 O O . ARG A 1 79 ? -2.298 2.113 0.613 1.00 96.31 79 ARG A O 1
ATOM 593 N N . CYS A 1 80 ? -1.022 0.980 2.059 1.00 96.62 80 CYS A N 1
ATOM 594 C CA . CYS A 1 80 ? -1.919 1.183 3.194 1.00 96.62 80 CYS A CA 1
ATOM 595 C C . CYS A 1 80 ? -1.757 2.603 3.756 1.00 96.62 80 CYS A C 1
ATOM 597 O O . CYS A 1 80 ? -0.637 3.004 4.083 1.00 96.62 80 CYS A O 1
ATOM 599 N N . GLU A 1 81 ? -2.866 3.325 3.899 1.00 95.06 81 GLU A N 1
ATOM 600 C CA . GLU A 1 81 ? -2.912 4.708 4.402 1.00 95.06 81 GLU A CA 1
ATOM 601 C C . GLU A 1 81 ? -2.368 4.796 5.837 1.00 95.06 81 GLU A C 1
ATOM 603 O O . GLU A 1 81 ? -1.301 5.376 6.045 1.00 95.06 81 GLU A O 1
ATOM 608 N N . LYS A 1 82 ? -2.956 4.042 6.781 1.00 91.94 82 LYS A N 1
ATOM 609 C CA . LYS A 1 82 ? -2.506 3.965 8.191 1.00 91.94 82 LYS A CA 1
ATOM 610 C C . LYS A 1 82 ? -1.040 3.521 8.357 1.00 91.94 82 LYS A C 1
ATOM 612 O O . LYS A 1 82 ? -0.380 3.796 9.360 1.00 91.94 82 LYS A O 1
ATOM 617 N N . LEU A 1 83 ? -0.487 2.790 7.380 1.00 90.56 83 LEU A N 1
ATOM 618 C CA . LEU A 1 83 ? 0.924 2.384 7.397 1.00 90.56 83 LEU A CA 1
ATOM 619 C C . LEU A 1 83 ? 1.857 3.524 6.947 1.00 90.56 83 LEU A C 1
ATOM 621 O O . LEU A 1 83 ? 3.018 3.569 7.371 1.00 90.56 83 LEU A O 1
ATOM 625 N N . THR A 1 84 ? 1.350 4.420 6.103 1.00 85.50 84 THR A N 1
ATOM 626 C CA . THR A 1 84 ? 2.081 5.532 5.485 1.00 85.50 84 THR A CA 1
ATOM 627 C C . THR A 1 84 ? 2.122 6.761 6.385 1.00 85.50 84 THR A C 1
ATOM 629 O O . THR A 1 84 ? 3.177 7.375 6.474 1.00 85.50 84 THR A O 1
ATOM 632 N N . GLU A 1 85 ? 1.059 7.052 7.135 1.00 78.88 85 GLU A N 1
ATOM 633 C CA . GLU A 1 85 ? 1.011 8.153 8.117 1.00 78.88 85 GLU A CA 1
ATOM 634 C C . GLU A 1 85 ? 2.183 8.085 9.105 1.00 78.88 85 GLU A C 1
ATOM 636 O O . GLU A 1 85 ? 2.976 9.011 9.219 1.00 78.88 85 GLU A O 1
ATOM 641 N N . LYS A 1 86 ? 2.410 6.922 9.725 1.00 66.25 86 LYS A N 1
ATOM 642 C CA . LYS A 1 86 ? 3.569 6.698 10.611 1.00 66.25 86 LYS A CA 1
ATOM 643 C C . LYS A 1 86 ? 4.931 6.818 9.912 1.00 66.25 86 LYS A C 1
ATOM 645 O O . LYS A 1 86 ? 5.934 6.967 10.598 1.00 66.25 86 LYS A O 1
ATOM 650 N N . LYS A 1 87 ? 5.004 6.698 8.578 1.00 65.12 87 LYS A N 1
ATOM 651 C CA . LYS A 1 87 ? 6.242 6.984 7.827 1.00 65.12 87 LYS A CA 1
ATOM 652 C C . LYS A 1 87 ? 6.453 8.493 7.691 1.00 65.12 87 LYS A C 1
ATOM 654 O O . LYS A 1 87 ? 7.599 8.905 7.754 1.00 65.12 87 LYS A O 1
ATOM 659 N N . MET A 1 88 ? 5.387 9.275 7.519 1.00 61.44 88 MET A N 1
ATOM 660 C CA . MET A 1 88 ? 5.455 10.740 7.476 1.00 61.44 88 MET A CA 1
ATOM 661 C C . MET A 1 88 ? 5.778 11.301 8.868 1.00 61.44 88 MET A C 1
ATOM 663 O O . MET A 1 88 ? 6.742 12.033 9.001 1.00 61.44 88 MET A O 1
ATOM 667 N N . HIS A 1 89 ? 5.108 10.829 9.926 1.00 57.59 89 HIS A N 1
ATOM 668 C CA . HIS A 1 89 ? 5.397 11.254 11.306 1.00 57.59 89 HIS A CA 1
ATOM 669 C C . HIS A 1 89 ? 6.778 10.834 11.830 1.00 57.59 89 HIS A C 1
ATOM 671 O O . HIS A 1 89 ? 7.285 11.438 12.763 1.00 57.59 89 HIS A O 1
ATOM 677 N N . ALA A 1 90 ? 7.406 9.807 11.249 1.00 57.38 90 ALA A N 1
ATOM 678 C CA . ALA A 1 90 ? 8.801 9.471 11.548 1.00 57.38 90 ALA A CA 1
ATOM 679 C C . ALA A 1 90 ? 9.815 10.340 10.774 1.00 57.38 90 ALA A C 1
ATOM 681 O O . ALA A 1 90 ? 11.013 10.131 10.931 1.00 57.38 90 ALA A O 1
ATOM 682 N N . LEU A 1 91 ? 9.342 11.231 9.896 1.00 55.69 91 LEU A N 1
ATOM 683 C CA . LEU A 1 91 ? 10.137 12.170 9.101 1.00 55.69 91 LEU A CA 1
ATOM 684 C C . LEU A 1 91 ? 9.836 13.632 9.451 1.00 55.69 91 LEU A C 1
ATOM 686 O O . LEU A 1 91 ? 10.489 14.510 8.900 1.00 55.69 91 LEU A O 1
ATOM 690 N N . GLU A 1 92 ? 8.897 13.903 10.362 1.00 46.50 92 GLU A N 1
ATOM 691 C CA . GLU A 1 92 ? 8.674 15.248 10.904 1.00 46.50 92 GLU A CA 1
ATOM 692 C C . GLU A 1 92 ? 9.716 15.540 11.990 1.00 46.50 92 GLU A C 1
ATOM 694 O O . GLU A 1 92 ? 9.411 15.777 13.153 1.00 46.50 92 GLU A O 1
ATOM 699 N N . ASP A 1 93 ? 10.981 15.461 11.584 1.00 54.31 93 ASP A N 1
ATOM 700 C CA . ASP A 1 93 ? 12.042 16.257 12.176 1.00 54.31 93 ASP A CA 1
ATOM 701 C C . ASP A 1 93 ? 11.886 17.674 11.584 1.00 54.31 93 ASP A C 1
ATOM 703 O O . ASP A 1 93 ? 11.833 17.807 10.356 1.00 54.31 93 ASP A O 1
ATOM 707 N N . PRO A 1 94 ? 11.783 18.745 12.388 1.00 52.88 94 PRO A N 1
ATOM 708 C CA . PRO A 1 94 ? 11.473 20.103 11.920 1.00 52.88 94 PRO A CA 1
ATOM 709 C C . PRO A 1 94 ? 12.603 20.798 11.117 1.00 52.88 94 PRO A C 1
ATOM 711 O O . PRO A 1 94 ? 12.700 22.020 11.129 1.00 52.88 94 PRO A O 1
ATOM 714 N N . HIS A 1 95 ? 13.460 20.060 10.401 1.00 54.66 95 HIS A N 1
ATOM 715 C CA . HIS A 1 95 ? 14.703 20.573 9.805 1.00 54.66 95 HIS A CA 1
ATOM 716 C C . HIS A 1 95 ? 14.898 20.317 8.299 1.00 54.66 95 HIS A C 1
ATOM 718 O O . HIS A 1 95 ? 16.033 20.238 7.840 1.00 54.66 95 HIS A O 1
ATOM 724 N N . THR A 1 96 ? 13.847 20.245 7.474 1.00 51.28 96 THR A N 1
ATOM 725 C CA . THR A 1 96 ? 14.045 20.287 6.006 1.00 51.28 96 THR A CA 1
ATOM 726 C C . THR A 1 96 ? 13.033 21.179 5.298 1.00 51.28 96 THR A C 1
ATOM 728 O O . THR A 1 96 ? 12.113 20.705 4.634 1.00 51.28 96 THR A O 1
ATOM 731 N N . HIS A 1 97 ? 13.235 22.491 5.402 1.00 57.09 97 HIS A N 1
ATOM 732 C CA . HIS A 1 97 ? 12.719 23.430 4.409 1.00 57.09 97 HIS A CA 1
ATOM 733 C C . HIS A 1 97 ? 13.766 24.501 4.076 1.00 57.09 97 HIS A C 1
ATOM 735 O O . HIS A 1 97 ? 13.617 25.668 4.403 1.00 57.09 97 HIS A O 1
ATOM 741 N N . THR A 1 98 ? 14.863 24.079 3.456 1.00 51.78 98 THR A N 1
ATOM 742 C CA . THR A 1 98 ? 15.775 24.886 2.625 1.00 51.78 98 THR A CA 1
ATOM 743 C C . THR A 1 98 ? 16.646 23.845 1.900 1.00 51.78 98 THR A C 1
ATOM 745 O O . THR A 1 98 ? 16.971 22.821 2.486 1.00 51.78 98 THR A O 1
ATOM 748 N N . GLU A 1 99 ? 16.938 23.882 0.605 1.00 48.75 99 GLU A N 1
ATOM 749 C CA . GLU A 1 99 ? 17.498 24.995 -0.140 1.00 48.75 99 GLU A CA 1
ATOM 750 C C . GLU A 1 99 ? 17.359 24.687 -1.639 1.00 48.75 99 GLU A C 1
ATOM 752 O O . GLU A 1 99 ? 17.714 23.602 -2.119 1.00 48.75 99 GLU A O 1
ATOM 757 N N . MET A 1 100 ? 16.815 25.644 -2.383 1.00 53.41 100 MET A N 1
ATOM 758 C CA . MET A 1 100 ? 16.788 25.614 -3.839 1.00 53.41 100 MET A CA 1
ATOM 759 C C . MET A 1 100 ? 18.218 25.868 -4.322 1.00 53.41 100 MET A C 1
ATOM 761 O O . MET A 1 100 ? 18.698 26.999 -4.274 1.00 53.41 100 MET A O 1
ATOM 765 N N . HIS A 1 101 ? 18.915 24.834 -4.781 1.00 52.62 101 HIS A N 1
ATOM 766 C CA . HIS A 1 101 ? 20.210 25.021 -5.425 1.00 52.62 101 HIS A CA 1
ATOM 767 C C . HIS A 1 101 ? 19.978 25.577 -6.833 1.00 52.62 101 HIS A C 1
ATOM 769 O O . HIS A 1 101 ? 19.725 24.834 -7.778 1.00 52.62 101 HIS A O 1
ATOM 775 N N . THR A 1 102 ? 20.053 26.900 -6.969 1.00 59.56 102 THR A N 1
ATOM 776 C CA . THR A 1 102 ? 20.347 27.529 -8.257 1.00 59.56 102 THR A CA 1
ATOM 777 C C . THR A 1 102 ? 21.813 27.241 -8.577 1.00 59.56 102 THR A C 1
ATOM 779 O O . THR A 1 102 ? 22.731 27.738 -7.923 1.00 59.56 102 THR A O 1
ATOM 782 N N . THR A 1 103 ? 22.059 26.334 -9.519 1.00 61.91 103 THR A N 1
ATOM 783 C CA . THR A 1 103 ? 23.411 26.065 -10.007 1.00 61.91 103 THR A CA 1
ATOM 784 C C . THR A 1 103 ? 23.868 27.254 -10.841 1.00 61.91 103 THR A C 1
ATOM 786 O O . THR A 1 103 ? 23.290 27.546 -11.887 1.00 61.91 103 THR A O 1
ATOM 789 N N . LYS A 1 104 ? 24.910 27.932 -10.356 1.00 56.00 104 LYS A N 1
ATOM 790 C CA . LYS A 1 104 ? 25.674 28.951 -11.075 1.00 56.00 104 LYS A CA 1
ATOM 791 C C . LYS A 1 104 ? 26.160 28.368 -12.407 1.00 56.00 104 LYS A C 1
ATOM 793 O O . LYS A 1 104 ? 26.898 27.387 -12.411 1.00 56.00 104 LYS A O 1
ATOM 798 N N . GLY A 1 105 ? 25.722 28.955 -13.515 1.00 49.38 105 GLY A N 1
ATOM 799 C CA . GLY A 1 105 ? 26.356 28.788 -14.817 1.00 49.38 105 GLY A CA 1
ATOM 800 C C . GLY A 1 105 ? 27.426 29.860 -14.954 1.00 49.38 105 GLY A C 1
ATOM 801 O O . GLY A 1 105 ? 27.105 31.028 -15.136 1.00 49.38 105 GLY A O 1
ATOM 802 N N . GLU A 1 106 ? 28.680 29.465 -14.779 1.00 62.06 106 GLU A N 1
ATOM 803 C CA . GLU A 1 106 ? 29.853 30.262 -15.118 1.00 62.06 106 GLU A CA 1
ATOM 804 C C . GLU A 1 106 ? 30.219 29.943 -16.574 1.00 62.06 106 GLU A C 1
ATOM 806 O O . GLU A 1 106 ? 30.915 28.965 -16.837 1.00 62.06 106 GLU A O 1
ATOM 811 N N . ASP A 1 107 ? 29.748 30.734 -17.541 1.00 60.53 107 ASP A N 1
ATOM 812 C CA . ASP A 1 107 ? 30.320 30.737 -18.888 1.00 60.53 107 ASP A CA 1
ATOM 813 C C . ASP A 1 107 ? 31.445 31.780 -18.967 1.00 60.53 107 ASP A C 1
ATOM 815 O O . ASP A 1 107 ? 31.274 32.944 -19.315 1.00 60.53 107 ASP A O 1
ATOM 819 N N . ASN A 1 108 ? 32.657 31.347 -18.617 1.00 60.34 108 ASN A N 1
ATOM 820 C CA . ASN A 1 108 ? 33.874 32.057 -18.994 1.00 60.34 108 ASN A CA 1
ATOM 821 C C . ASN A 1 108 ? 34.150 31.788 -20.480 1.00 60.34 108 ASN A C 1
ATOM 823 O O . ASN A 1 108 ? 34.902 30.877 -20.829 1.00 60.34 108 ASN A O 1
ATOM 827 N N . LEU A 1 109 ? 33.528 32.561 -21.372 1.00 66.31 109 LEU A N 1
ATOM 828 C CA . LEU A 1 109 ? 33.857 32.514 -22.793 1.00 66.31 109 LEU A CA 1
ATOM 829 C C . LEU A 1 109 ? 35.136 33.325 -23.052 1.00 66.31 109 LEU A C 1
ATOM 831 O O . LEU A 1 109 ? 35.109 34.497 -23.418 1.00 66.31 109 LEU A O 1
ATOM 835 N N . LYS A 1 110 ? 36.283 32.677 -22.834 1.00 67.94 110 LYS A N 1
ATOM 836 C CA . LYS A 1 110 ? 37.587 33.096 -23.359 1.00 67.94 110 LYS A CA 1
ATOM 837 C C . LYS A 1 110 ? 37.735 32.542 -24.771 1.00 67.94 110 LYS A C 1
ATOM 839 O O . LYS A 1 110 ? 37.915 31.338 -24.916 1.00 67.94 110 LYS A O 1
ATOM 844 N N . VAL A 1 111 ? 37.727 33.399 -25.788 1.00 48.88 111 VAL A N 1
ATOM 845 C CA . VAL A 1 111 ? 38.278 33.107 -27.127 1.00 48.88 111 VAL A CA 1
ATOM 846 C C . VAL A 1 111 ? 38.529 34.423 -27.891 1.00 48.88 111 VAL A C 1
ATOM 848 O O . VAL A 1 111 ? 37.906 35.423 -27.548 1.00 48.88 111 VAL A O 1
ATOM 851 N N . PRO A 1 112 ? 39.451 34.419 -28.871 1.00 69.12 112 PRO A N 1
ATOM 852 C CA . PRO A 1 112 ? 40.775 35.060 -28.852 1.00 69.12 112 PRO A CA 1
ATOM 853 C C . PRO A 1 112 ? 40.805 36.590 -28.937 1.00 69.12 112 PRO A C 1
ATOM 855 O O . PRO A 1 112 ? 39.964 37.177 -29.649 1.00 69.12 112 PRO A O 1
#